Protein AF-A0A7X8QHM6-F1 (afdb_monomer)

Foldseek 3Di:
DCPPPPDPPVNVVVVLVVVLVVQLVVLLVVQLVVFADLDPSLCSLVVSLLSLLLVQFLVRNQVSLQVSLVSNAPVTANGNVVPHRDDNVVSVVSSVVSNVSSNVSSNVNPD

Solvent-accessible surface area (backbone atoms only — not comparable to full-atom values): 5694 Å² total; per-residue (Å²): 142,78,86,70,80,79,72,53,70,67,60,54,50,52,52,52,52,53,49,39,50,52,44,48,53,52,38,50,52,52,16,52,77,55,34,14,62,74,38,77,60,54,59,52,53,52,54,42,17,52,51,30,4,65,76,48,19,38,64,28,0,35,54,40,13,51,51,50,24,49,51,60,23,92,73,31,33,29,28,49,88,78,69,37,72,58,60,70,66,60,28,52,53,50,21,51,52,33,32,51,52,11,36,52,49,1,52,69,56,66,116

Secondary structure (DSSP, 8-state):
--------HHHHHHHHHHHHHHHHHHHHHHHHHTTGGGSGGGGGGHHHHHHHHHHHHHHHHHHHHHHHHHHTTTTS-SBTTTTBPPPHHHHHHHHHHHHHHHHHHHHHH--

pLDDT: mean 94.03, std 10.78, range [43.81, 98.75]

Nearest PDB structures (foldseek):
  8x61-assembly1_C  TM=4.314E-01  e=9.757E-01  Escherichia coli K-12

Structure (mmCIF, N/CA/C/O backbone):
data_AF-A0A7X8QHM6-F1
#
_entry.id   AF-A0A7X8QHM6-F1
#
loop_
_atom_site.group_PDB
_atom_site.id
_atom_site.type_symbol
_atom_site.label_atom_id
_atom_site.label_alt_id
_atom_site.label_comp_id
_atom_site.label_asym_id
_atom_site.label_entity_id
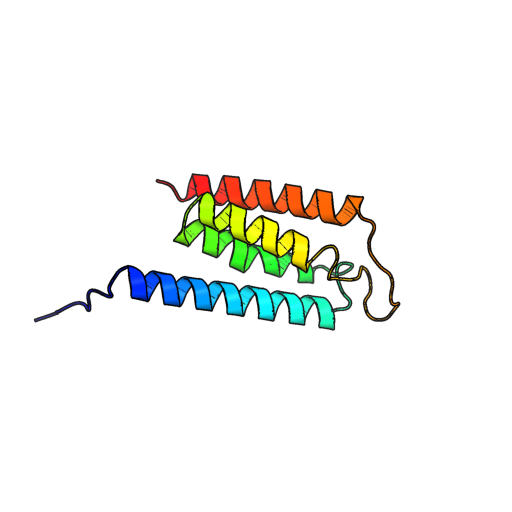_atom_site.label_seq_id
_atom_site.pdbx_PDB_ins_code
_atom_site.Cartn_x
_atom_site.Cartn_y
_atom_site.Cartn_z
_atom_site.occupancy
_atom_site.B_iso_or_equiv
_atom_site.auth_seq_id
_atom_site.auth_comp_id
_atom_site.auth_asym_id
_atom_site.auth_atom_id
_atom_site.pdbx_PDB_model_num
ATOM 1 N N . MET A 1 1 ? -34.473 -14.237 23.340 1.00 48.69 1 MET A N 1
ATOM 2 C CA . MET A 1 1 ? -33.622 -15.154 22.552 1.00 48.69 1 MET A CA 1
ATOM 3 C C . MET A 1 1 ? -33.075 -14.399 21.356 1.00 48.69 1 MET A C 1
ATOM 5 O O . MET A 1 1 ? -33.776 -14.240 20.371 1.00 48.69 1 MET A O 1
ATOM 9 N N . ASN A 1 2 ? -31.873 -13.854 21.500 1.00 43.81 2 ASN A N 1
ATOM 10 C CA . ASN A 1 2 ? -30.947 -13.574 20.406 1.00 43.81 2 ASN A CA 1
ATOM 11 C C . ASN A 1 2 ? -29.608 -13.298 21.084 1.00 43.81 2 ASN A C 1
ATOM 13 O O . ASN A 1 2 ? -29.232 -12.152 21.318 1.00 43.81 2 ASN A O 1
ATOM 17 N N . ASP A 1 3 ? -28.932 -14.382 21.466 1.00 50.94 3 ASP A N 1
ATOM 18 C CA . ASP A 1 3 ? -27.507 -14.356 21.771 1.00 50.94 3 ASP A CA 1
ATOM 19 C C . ASP A 1 3 ? -26.781 -14.038 20.465 1.00 50.94 3 ASP A C 1
ATOM 21 O O . ASP A 1 3 ? -26.353 -14.910 19.703 1.00 50.94 3 ASP A O 1
ATOM 25 N N . ILE A 1 4 ? -26.735 -12.743 20.156 1.00 57.78 4 ILE A N 1
ATOM 26 C CA . ILE A 1 4 ? -25.923 -12.187 19.087 1.00 57.78 4 ILE A CA 1
ATOM 27 C C . ILE A 1 4 ? -24.493 -12.540 19.468 1.00 57.78 4 ILE A C 1
ATOM 29 O O . ILE A 1 4 ? -23.955 -12.009 20.434 1.00 57.78 4 ILE A O 1
ATOM 33 N N . ARG A 1 5 ? -23.923 -13.500 18.737 1.00 61.31 5 ARG A N 1
ATOM 34 C CA . ARG A 1 5 ? -22.578 -14.049 18.927 1.00 61.31 5 ARG A CA 1
ATOM 35 C C . ARG A 1 5 ? -21.583 -12.918 19.188 1.00 61.31 5 ARG A C 1
ATOM 37 O O . ARG A 1 5 ? -21.137 -12.249 18.256 1.00 61.31 5 ARG A O 1
ATOM 44 N N . ILE A 1 6 ? -21.229 -12.718 20.455 1.00 69.75 6 ILE A N 1
ATOM 45 C CA . ILE A 1 6 ? -20.173 -11.796 20.863 1.00 69.75 6 ILE A CA 1
ATOM 46 C C . ILE A 1 6 ? -18.863 -12.465 20.453 1.00 69.75 6 ILE A C 1
ATOM 48 O O . ILE A 1 6 ? -18.292 -13.263 21.192 1.00 69.75 6 ILE A O 1
ATOM 52 N N . ILE A 1 7 ? -18.420 -12.212 19.220 1.00 73.81 7 ILE A N 1
ATOM 53 C CA . ILE A 1 7 ? -17.122 -12.695 18.755 1.00 73.81 7 ILE A CA 1
ATOM 54 C C . ILE A 1 7 ? -16.058 -12.015 19.629 1.00 73.81 7 ILE A C 1
ATOM 56 O O . ILE A 1 7 ? -16.029 -10.782 19.695 1.00 73.81 7 ILE A O 1
ATOM 60 N N . PRO A 1 8 ? -15.165 -12.777 20.283 1.00 76.94 8 PRO A N 1
ATOM 61 C CA . PRO A 1 8 ? -14.079 -12.204 21.060 1.00 76.94 8 PRO A CA 1
ATOM 62 C C . PRO A 1 8 ? -13.257 -11.256 20.186 1.00 76.94 8 PRO A C 1
ATOM 64 O O . PRO A 1 8 ? -12.918 -11.588 19.047 1.00 76.94 8 PRO A O 1
ATOM 67 N N . LYS A 1 9 ? -12.879 -10.095 20.731 1.00 80.06 9 LYS A N 1
ATOM 68 C CA . LYS A 1 9 ? -12.072 -9.076 20.035 1.00 80.06 9 LYS A CA 1
ATOM 69 C C . LYS A 1 9 ? -10.846 -9.673 19.325 1.00 80.06 9 LYS A C 1
ATOM 71 O O . LYS A 1 9 ? -10.530 -9.278 18.206 1.00 80.06 9 LYS A O 1
ATOM 76 N N . ASN A 1 10 ? -10.208 -10.673 19.935 1.00 83.06 10 ASN A N 1
ATOM 77 C CA . ASN A 1 10 ? -9.035 -11.355 19.386 1.00 83.06 10 ASN A CA 1
ATOM 78 C C . ASN A 1 10 ? -9.353 -12.155 18.112 1.00 83.06 10 ASN A C 1
ATOM 80 O O . ASN A 1 10 ? -8.574 -12.113 17.164 1.00 83.06 10 ASN A O 1
ATOM 84 N N . ILE A 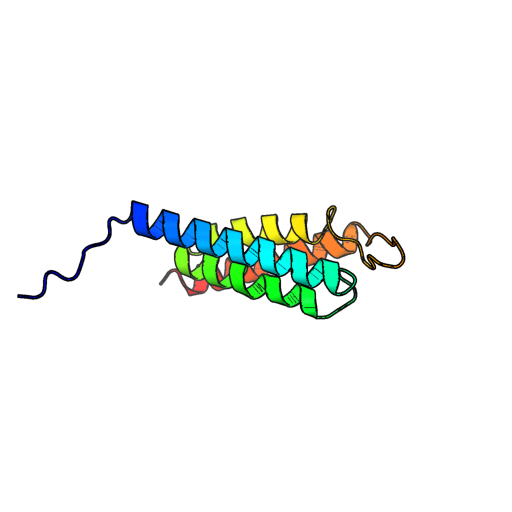1 11 ? -10.507 -12.829 18.054 1.00 87.12 11 ILE A N 1
ATOM 85 C CA . ILE A 1 11 ? -10.939 -13.591 16.871 1.00 87.12 11 ILE A CA 1
ATOM 86 C C . ILE A 1 11 ? -11.270 -12.635 15.720 1.00 87.12 11 ILE A C 1
ATOM 88 O O . ILE A 1 11 ? -10.864 -12.876 14.584 1.00 87.12 11 ILE A O 1
ATOM 92 N N . LYS A 1 12 ? -11.937 -11.510 16.012 1.00 88.25 12 LYS A N 1
ATOM 93 C CA . LYS A 1 12 ? -12.206 -10.465 15.011 1.00 88.25 12 LYS A CA 1
ATOM 94 C C . LYS A 1 12 ? -10.907 -9.879 14.446 1.00 88.25 12 LYS A C 1
ATOM 96 O O . LYS A 1 12 ? -10.776 -9.737 13.235 1.00 88.25 12 LYS A O 1
ATOM 101 N N . ASN A 1 13 ? -9.933 -9.582 15.308 1.00 92.38 13 ASN A N 1
ATOM 102 C CA . ASN A 1 13 ? -8.630 -9.079 14.873 1.00 92.38 13 ASN A CA 1
ATOM 103 C C . ASN A 1 13 ? -7.878 -10.096 14.012 1.00 92.38 13 ASN A C 1
ATOM 105 O O . ASN A 1 13 ? -7.327 -9.710 12.988 1.00 92.38 13 ASN A O 1
ATOM 109 N N . LEU A 1 14 ? -7.891 -11.379 14.385 1.00 94.38 14 LEU A N 1
ATOM 110 C CA . LEU A 1 14 ? -7.276 -12.434 13.580 1.00 94.38 14 LEU A CA 1
ATOM 111 C C . LEU A 1 14 ? -7.911 -12.513 12.187 1.00 94.38 14 LEU A C 1
ATOM 113 O O . LEU A 1 14 ? -7.194 -12.530 11.191 1.00 94.38 14 LEU A O 1
ATOM 117 N N . PHE A 1 15 ? -9.243 -12.503 12.112 1.00 96.44 15 PHE A N 1
ATOM 118 C CA . PHE A 1 15 ? -9.953 -12.502 10.834 1.00 96.44 15 PHE A CA 1
ATOM 119 C C . PHE A 1 15 ? -9.577 -11.288 9.975 1.00 96.44 15 PHE A C 1
ATOM 121 O O . PHE A 1 15 ? -9.248 -11.441 8.802 1.00 96.44 15 PHE A O 1
ATOM 128 N N . ASN A 1 16 ? -9.556 -10.092 10.567 1.00 97.00 16 ASN A N 1
ATOM 129 C CA . ASN A 1 16 ? -9.165 -8.871 9.869 1.00 97.00 16 ASN A CA 1
ATOM 130 C C . ASN A 1 16 ? -7.713 -8.936 9.365 1.00 97.00 16 ASN A C 1
ATOM 132 O O . ASN A 1 16 ? -7.443 -8.521 8.242 1.00 97.00 16 ASN A O 1
ATOM 136 N N . ILE A 1 17 ? -6.778 -9.469 10.162 1.00 97.62 17 ILE A N 1
ATOM 137 C CA . ILE A 1 17 ? -5.372 -9.642 9.757 1.00 97.62 17 ILE A CA 1
ATOM 138 C C . ILE A 1 17 ? -5.278 -10.595 8.565 1.00 97.62 17 ILE A C 1
ATOM 140 O O . ILE A 1 17 ? -4.622 -10.269 7.577 1.00 97.62 17 ILE A O 1
ATOM 144 N N . LEU A 1 18 ? -5.963 -11.741 8.630 1.00 98.00 18 LEU A N 1
ATOM 145 C CA . LEU A 1 18 ? -5.996 -12.710 7.533 1.00 98.00 18 LEU A CA 1
ATOM 146 C C . LEU A 1 18 ? -6.599 -12.100 6.265 1.00 98.00 18 LEU A C 1
ATOM 148 O O . LEU A 1 18 ? -6.053 -12.288 5.181 1.00 98.00 18 LEU A O 1
ATOM 152 N N . LEU A 1 19 ? -7.675 -11.322 6.396 1.00 98.31 19 LEU A N 1
ATOM 153 C CA . LEU A 1 19 ? -8.290 -10.620 5.273 1.00 98.31 19 LEU A CA 1
ATOM 154 C C . LEU A 1 19 ? -7.311 -9.640 4.614 1.00 98.31 19 LEU A C 1
ATOM 156 O O . LEU A 1 19 ? -7.138 -9.679 3.398 1.00 98.31 19 LEU A O 1
ATOM 160 N N . ILE A 1 20 ? -6.641 -8.790 5.399 1.00 98.62 20 ILE A N 1
ATOM 161 C CA . ILE A 1 20 ? -5.650 -7.843 4.867 1.00 98.62 20 ILE A CA 1
ATOM 162 C C . ILE A 1 20 ? -4.481 -8.575 4.210 1.00 98.62 20 ILE A C 1
ATOM 164 O O . ILE A 1 20 ? -4.046 -8.171 3.134 1.00 98.62 20 ILE A O 1
ATOM 168 N N . PHE A 1 21 ? -4.002 -9.664 4.812 1.00 98.50 21 PHE A N 1
ATOM 169 C CA . PHE A 1 21 ? -2.943 -10.483 4.231 1.00 98.50 21 PHE A CA 1
ATOM 170 C C . PHE A 1 21 ? -3.349 -11.035 2.859 1.00 98.50 21 PHE A C 1
ATOM 172 O O . PHE A 1 21 ? -2.637 -10.820 1.881 1.00 98.50 21 PHE A O 1
ATOM 179 N N . VAL A 1 22 ? -4.530 -11.656 2.759 1.00 98.62 22 VAL A N 1
ATOM 180 C CA . VAL A 1 22 ? -5.059 -12.188 1.492 1.00 98.62 22 VAL A CA 1
ATOM 181 C C . VAL A 1 22 ? -5.198 -11.086 0.443 1.00 98.62 22 VAL A C 1
ATOM 183 O O . VAL A 1 22 ? -4.798 -11.281 -0.703 1.00 98.62 22 VAL A O 1
ATOM 186 N N . LEU A 1 23 ? -5.715 -9.915 0.823 1.00 98.62 23 LEU A N 1
ATOM 187 C CA . LEU A 1 23 ? -5.866 -8.782 -0.091 1.00 98.62 23 LEU A CA 1
ATOM 188 C C . LEU A 1 23 ? -4.517 -8.247 -0.584 1.00 98.62 23 LEU A C 1
ATOM 190 O O . LEU A 1 23 ? -4.393 -7.945 -1.770 1.00 98.62 23 LEU A O 1
ATOM 194 N N . LEU A 1 24 ? -3.500 -8.154 0.278 1.00 98.62 24 LEU A N 1
ATOM 195 C CA . LEU A 1 24 ? -2.150 -7.748 -0.125 1.00 98.62 24 LEU A CA 1
ATOM 196 C C . LEU A 1 24 ? -1.520 -8.762 -1.083 1.00 98.62 24 LEU A C 1
ATOM 198 O O . LEU A 1 24 ? -0.987 -8.365 -2.118 1.00 98.62 24 LEU A O 1
ATOM 202 N N . THR A 1 25 ? -1.622 -10.058 -0.780 1.00 98.50 25 THR A N 1
ATOM 203 C CA . THR A 1 25 ? -1.110 -11.124 -1.652 1.00 98.50 25 THR A CA 1
ATOM 204 C C . THR A 1 25 ? -1.815 -11.117 -3.007 1.00 98.50 25 THR A C 1
ATOM 206 O O . THR A 1 25 ? -1.150 -11.142 -4.041 1.00 98.50 25 THR A O 1
ATOM 209 N N . ALA A 1 26 ? -3.146 -11.016 -3.024 1.00 98.50 26 ALA A N 1
ATOM 210 C CA . ALA A 1 26 ? -3.918 -10.936 -4.261 1.00 98.50 26 ALA A CA 1
ATOM 211 C C . ALA A 1 26 ? -3.547 -9.691 -5.081 1.00 98.50 26 ALA A C 1
ATOM 213 O O . ALA A 1 26 ? -3.307 -9.796 -6.281 1.00 98.50 26 ALA A O 1
ATOM 214 N N . SER A 1 27 ? -3.425 -8.531 -4.428 1.00 98.50 27 SER A N 1
ATOM 215 C CA . SER A 1 27 ? -3.009 -7.282 -5.081 1.00 98.50 27 SER A CA 1
ATOM 216 C C . SER A 1 27 ? -1.615 -7.413 -5.695 1.00 98.50 27 SER A C 1
ATOM 218 O O . SER A 1 27 ? -1.416 -7.026 -6.842 1.00 98.50 27 SER A O 1
ATOM 220 N N . PHE A 1 28 ? -0.659 -8.002 -4.969 1.00 98.44 28 PHE A N 1
ATOM 221 C CA . PHE A 1 28 ? 0.693 -8.241 -5.475 1.00 98.44 28 PHE A CA 1
ATOM 222 C C . PHE A 1 28 ? 0.683 -9.129 -6.724 1.00 98.44 28 PHE A C 1
ATOM 224 O O . PHE A 1 28 ? 1.296 -8.770 -7.726 1.00 98.44 28 PHE A O 1
ATOM 231 N N . ILE A 1 29 ? -0.048 -10.248 -6.686 1.00 98.31 29 ILE A N 1
ATOM 232 C CA . ILE A 1 29 ? -0.165 -11.174 -7.822 1.00 98.31 29 ILE A CA 1
ATOM 233 C C . ILE A 1 29 ? -0.779 -10.466 -9.032 1.00 98.31 29 ILE A C 1
ATOM 235 O O . ILE A 1 29 ? -0.238 -10.573 -10.129 1.00 98.31 29 ILE A O 1
ATOM 239 N N . ILE A 1 30 ? -1.868 -9.712 -8.846 1.00 98.38 30 ILE A N 1
ATOM 240 C CA . ILE A 1 30 ? -2.514 -8.975 -9.941 1.00 98.38 30 ILE A CA 1
ATOM 241 C C . ILE A 1 30 ? -1.529 -7.994 -10.578 1.00 98.38 30 ILE A C 1
ATOM 243 O O . ILE A 1 30 ? -1.391 -7.977 -11.798 1.00 98.38 30 ILE A O 1
ATOM 247 N N . VAL A 1 31 ? -0.815 -7.203 -9.775 1.00 98.25 31 VAL A N 1
ATOM 248 C CA . VAL A 1 31 ? 0.162 -6.231 -10.289 1.00 98.25 31 VAL A CA 1
ATOM 249 C C . VAL A 1 31 ? 1.301 -6.932 -11.024 1.00 98.25 31 VAL A C 1
ATOM 251 O O . VAL A 1 31 ? 1.666 -6.517 -12.117 1.00 98.25 31 VAL A O 1
ATOM 254 N N . TYR A 1 32 ? 1.819 -8.031 -10.479 1.00 98.06 32 TYR A N 1
ATOM 255 C CA . TYR A 1 32 ? 2.887 -8.794 -11.120 1.00 98.06 32 TYR A CA 1
ATOM 256 C C . TYR A 1 32 ? 2.452 -9.372 -12.476 1.00 98.06 32 TYR A C 1
ATOM 258 O O . TYR A 1 32 ? 3.153 -9.218 -13.473 1.00 98.06 32 TYR A O 1
ATOM 266 N N . LEU A 1 33 ? 1.264 -9.985 -12.535 1.00 98.00 33 LEU A N 1
ATOM 267 C CA . LEU A 1 33 ? 0.707 -10.553 -13.769 1.00 98.00 33 LEU A CA 1
ATOM 268 C C . LEU A 1 33 ? 0.325 -9.484 -14.801 1.00 98.00 33 LEU A C 1
ATOM 270 O O . LEU A 1 33 ? 0.252 -9.779 -15.991 1.00 98.00 33 LEU A O 1
ATOM 274 N N . THR A 1 34 ? 0.094 -8.248 -14.359 1.00 97.50 34 THR A N 1
ATOM 275 C CA . THR A 1 34 ? -0.236 -7.103 -15.219 1.00 97.50 34 THR A CA 1
ATOM 276 C C . THR A 1 34 ? 0.977 -6.223 -15.512 1.00 97.50 34 THR A C 1
ATOM 278 O O . THR A 1 34 ? 0.838 -5.025 -15.738 1.00 97.50 34 THR A O 1
ATOM 281 N N . ASP A 1 35 ? 2.163 -6.828 -15.562 1.00 96.75 35 ASP A N 1
ATOM 282 C CA . ASP A 1 35 ? 3.424 -6.198 -15.958 1.00 96.75 35 ASP A CA 1
ATOM 283 C C . ASP A 1 35 ? 3.981 -5.156 -14.971 1.00 96.75 35 ASP A C 1
ATOM 285 O O . ASP A 1 35 ? 4.689 -4.233 -15.354 1.00 96.75 35 ASP A O 1
ATOM 289 N N . GLY A 1 36 ? 3.707 -5.301 -13.676 1.00 96.31 36 GLY A N 1
ATOM 290 C CA . GLY A 1 36 ? 4.331 -4.481 -12.639 1.00 96.31 36 GLY A CA 1
ATOM 291 C C . GLY A 1 36 ? 3.716 -3.086 -12.500 1.00 96.31 36 GLY A C 1
ATOM 292 O O . GLY A 1 36 ? 2.511 -2.879 -12.654 1.00 96.31 36 GLY A O 1
ATOM 293 N N . THR A 1 37 ? 4.534 -2.102 -12.120 1.00 96.56 37 THR A N 1
ATOM 294 C CA . THR A 1 37 ? 4.037 -0.787 -11.668 1.00 96.56 37 THR A CA 1
ATOM 295 C C . THR A 1 37 ? 3.800 0.238 -12.778 1.00 96.56 37 THR A C 1
ATOM 297 O O . THR A 1 37 ? 3.410 1.373 -12.484 1.00 96.56 37 THR A O 1
ATOM 300 N N . ARG A 1 38 ? 4.016 -0.125 -14.047 1.00 94.31 38 ARG A N 1
ATOM 301 C CA . ARG A 1 38 ? 3.719 0.747 -15.194 1.00 94.31 38 ARG A CA 1
ATOM 302 C C . ARG A 1 38 ? 2.215 0.917 -15.435 1.00 94.31 38 ARG A C 1
ATOM 304 O O . ARG A 1 38 ? 1.800 1.946 -15.963 1.00 94.31 38 ARG A O 1
ATOM 311 N N . ASN A 1 39 ? 1.406 -0.062 -15.028 1.00 93.81 39 ASN A N 1
ATOM 312 C CA . ASN A 1 39 ? -0.040 -0.078 -15.250 1.00 93.81 39 ASN A CA 1
ATOM 313 C C . ASN A 1 39 ? -0.846 0.387 -14.025 1.00 93.81 39 ASN A C 1
ATOM 315 O O . ASN A 1 39 ? -0.376 0.383 -12.890 1.00 93.81 39 ASN A O 1
ATOM 319 N N . VAL A 1 40 ? -2.114 0.750 -14.248 1.00 95.81 40 VAL A N 1
ATOM 320 C CA . VAL A 1 40 ? -3.012 1.296 -13.208 1.00 95.81 40 VAL A CA 1
ATOM 321 C C . VAL A 1 40 ? -3.315 0.313 -12.065 1.00 95.81 40 VAL A C 1
ATOM 323 O O . VAL A 1 40 ? -3.678 0.736 -10.968 1.00 95.81 40 VAL A O 1
ATOM 326 N N . TYR A 1 41 ? -3.120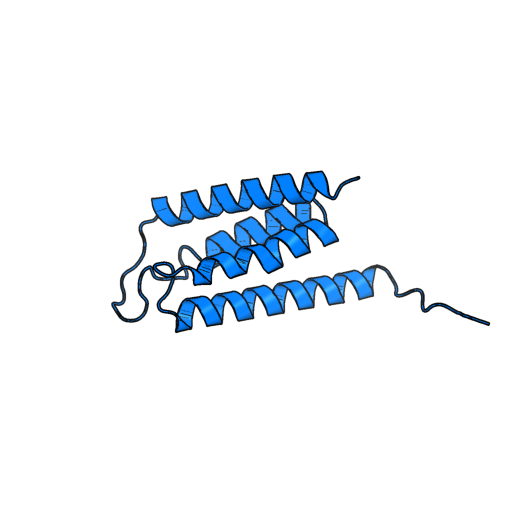 -0.993 -12.281 1.00 97.12 41 TYR A N 1
ATOM 327 C CA . TYR A 1 41 ? -3.486 -2.062 -11.343 1.00 97.12 41 TYR A CA 1
ATOM 328 C C . TYR A 1 41 ? -2.823 -1.948 -9.964 1.00 97.12 41 TYR A C 1
ATOM 330 O O . TYR A 1 41 ? -3.382 -2.421 -8.976 1.00 97.12 41 TYR A O 1
ATOM 338 N N . LEU A 1 42 ? -1.687 -1.250 -9.853 1.00 96.31 42 LEU A N 1
ATOM 339 C CA . LEU A 1 42 ? -1.038 -0.979 -8.564 1.00 96.31 42 LEU A CA 1
ATOM 340 C C . LEU A 1 42 ? -1.930 -0.210 -7.577 1.00 96.31 42 LEU A C 1
ATOM 342 O O . LEU A 1 42 ? -1.731 -0.313 -6.368 1.00 96.31 42 LEU A O 1
ATOM 346 N N . GLN A 1 43 ? -2.932 0.527 -8.069 1.00 97.44 43 GLN A N 1
ATOM 347 C CA . GLN A 1 43 ? -3.886 1.255 -7.229 1.00 97.44 43 GLN A CA 1
ATOM 348 C C . GLN A 1 43 ? -4.768 0.322 -6.384 1.00 97.44 43 GLN A C 1
ATOM 350 O O . GLN A 1 43 ? -5.315 0.760 -5.375 1.00 97.44 43 GLN A O 1
ATOM 355 N N . ILE A 1 44 ? -4.863 -0.970 -6.716 1.00 98.06 44 ILE A N 1
ATOM 356 C CA . ILE A 1 44 ? -5.624 -1.949 -5.922 1.00 98.06 44 ILE A CA 1
ATOM 357 C C . ILE A 1 44 ? -5.091 -2.039 -4.482 1.00 98.06 44 ILE A C 1
ATOM 359 O O . ILE A 1 44 ? -5.874 -2.280 -3.566 1.00 98.06 44 ILE A O 1
ATOM 363 N N . PHE A 1 45 ? -3.810 -1.729 -4.240 1.00 98.44 45 PHE A N 1
ATOM 364 C CA . PHE A 1 45 ? -3.233 -1.663 -2.890 1.00 98.44 45 PHE A CA 1
ATOM 365 C C . PHE A 1 45 ? -3.893 -0.618 -1.973 1.00 98.44 45 PHE A C 1
ATOM 367 O O . PHE A 1 45 ? -3.796 -0.740 -0.750 1.00 98.44 45 PHE A O 1
ATOM 374 N N . TYR A 1 46 ? -4.627 0.363 -2.514 1.00 98.31 46 TYR A N 1
ATOM 375 C CA . TYR A 1 46 ? -5.435 1.260 -1.686 1.00 98.31 46 TYR A CA 1
ATOM 376 C C . TYR A 1 46 ? -6.573 0.529 -0.960 1.00 98.31 46 TYR A C 1
ATOM 378 O O . TYR A 1 46 ? -6.959 0.961 0.122 1.00 98.31 46 TYR A O 1
ATOM 386 N N . ILE A 1 47 ? -7.079 -0.590 -1.490 1.00 98.44 47 ILE A N 1
ATOM 387 C CA . ILE A 1 47 ? -8.149 -1.370 -0.850 1.00 98.44 47 ILE A CA 1
ATOM 388 C C . ILE A 1 47 ? -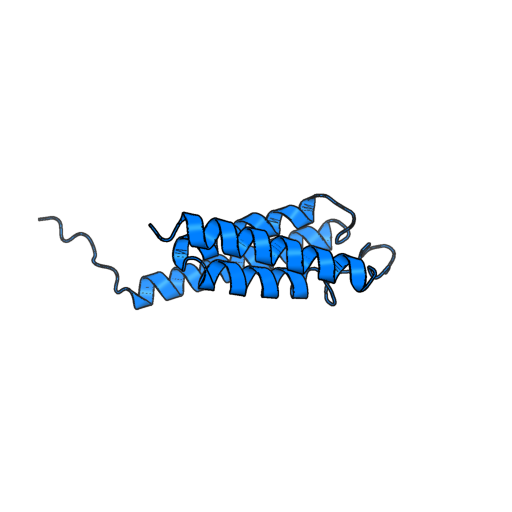7.690 -1.942 0.503 1.00 98.44 47 ILE A C 1
ATOM 390 O O . ILE A 1 47 ? -8.294 -1.579 1.516 1.00 98.44 47 ILE A O 1
ATOM 394 N N . PRO A 1 48 ? -6.634 -2.784 0.590 1.00 98.38 48 PRO A N 1
ATOM 395 C CA . PRO A 1 48 ? -6.157 -3.274 1.882 1.00 98.38 48 PRO A CA 1
ATOM 396 C C . PRO A 1 48 ? -5.663 -2.144 2.795 1.00 98.38 48 PRO A C 1
ATOM 398 O O . PRO A 1 48 ? -5.830 -2.245 4.006 1.00 98.38 48 PRO A O 1
ATOM 401 N N . LEU A 1 49 ? -5.109 -1.060 2.242 1.00 98.62 49 LEU A N 1
ATOM 402 C CA . LEU A 1 49 ? -4.641 0.095 3.015 1.00 98.62 49 LEU A CA 1
ATOM 403 C C . LEU A 1 49 ? -5.785 0.849 3.706 1.00 98.62 49 LEU A C 1
ATOM 405 O O . LEU A 1 49 ? -5.720 1.112 4.905 1.00 98.62 49 LEU A O 1
ATOM 409 N N . ILE A 1 50 ? -6.843 1.202 2.975 1.00 98.56 50 ILE A N 1
ATOM 410 C CA . ILE A 1 50 ? -7.990 1.919 3.549 1.00 98.56 50 ILE A CA 1
ATOM 411 C C . ILE A 1 50 ? -8.747 0.997 4.509 1.00 98.56 50 ILE A C 1
ATOM 413 O O . ILE A 1 50 ? -9.201 1.433 5.565 1.00 98.56 50 ILE A O 1
ATOM 417 N N . LEU A 1 51 ? -8.855 -0.293 4.181 1.00 98.31 51 LEU A N 1
ATOM 418 C CA . LEU A 1 51 ? -9.543 -1.255 5.032 1.00 98.31 51 LEU A CA 1
ATOM 419 C C . LEU A 1 51 ? -8.786 -1.514 6.346 1.00 98.31 51 LEU A C 1
ATOM 421 O O . LEU A 1 51 ? -9.410 -1.608 7.404 1.00 98.31 51 LEU A O 1
ATOM 425 N N . SER A 1 52 ? -7.451 -1.564 6.325 1.00 98.50 52 SER A N 1
ATOM 426 C CA . SER A 1 52 ? -6.667 -1.656 7.561 1.00 98.50 52 SER A CA 1
ATOM 427 C C . SER A 1 52 ? -6.779 -0.386 8.401 1.00 98.50 52 SER A C 1
ATOM 429 O O . SER A 1 52 ? -6.863 -0.475 9.628 1.00 98.50 52 SER A O 1
ATOM 431 N N . ALA A 1 53 ? -6.839 0.781 7.755 1.00 98.31 53 ALA A N 1
ATOM 432 C CA . ALA A 1 53 ? -7.107 2.046 8.419 1.00 98.31 53 ALA A CA 1
ATOM 433 C C . ALA A 1 53 ? -8.499 2.061 9.071 1.00 98.31 53 ALA A C 1
ATOM 435 O O . ALA A 1 53 ? -8.663 2.577 10.170 1.00 98.31 53 ALA A O 1
ATOM 436 N N . TYR A 1 54 ? -9.500 1.448 8.443 1.00 98.06 54 TYR A N 1
ATOM 437 C CA . TYR A 1 54 ? -10.829 1.293 9.034 1.00 98.06 54 TYR A CA 1
ATOM 438 C C . TYR A 1 54 ? -10.823 0.361 10.260 1.00 98.06 54 TYR A C 1
ATOM 440 O O . TYR A 1 54 ? -11.513 0.623 11.242 1.00 98.06 54 TYR A O 1
ATOM 448 N N . PHE A 1 55 ? -10.030 -0.715 10.241 1.00 96.75 55 PHE A N 1
ATOM 449 C CA . PHE A 1 55 ? -9.983 -1.681 11.345 1.00 96.75 55 PHE A CA 1
ATOM 450 C C . PHE A 1 55 ? -9.143 -1.239 12.546 1.00 96.75 55 PHE A C 1
ATOM 452 O O . PHE A 1 55 ? -9.501 -1.561 13.682 1.00 96.75 55 PHE A O 1
ATOM 459 N N . TRP A 1 56 ? -8.023 -0.552 12.309 1.00 97.31 56 TRP A N 1
ATOM 460 C CA . TRP A 1 56 ? -7.051 -0.193 13.352 1.00 97.31 56 TRP A CA 1
ATOM 461 C C . TRP A 1 56 ? -6.593 1.267 13.280 1.00 97.31 56 TRP A C 1
ATOM 463 O O . TRP A 1 56 ? -5.515 1.605 13.781 1.00 97.31 56 TRP A O 1
ATOM 473 N N . TYR A 1 57 ? -7.406 2.131 12.673 1.00 97.81 57 TYR A N 1
ATOM 474 C CA . TYR A 1 57 ? -7.181 3.572 12.594 1.00 97.81 57 TYR A CA 1
ATOM 475 C C . TYR A 1 57 ? -5.813 3.907 11.982 1.00 97.81 57 TYR A C 1
ATOM 477 O O . TYR A 1 57 ? -5.344 3.251 11.049 1.00 97.81 57 TYR A O 1
ATOM 485 N N . VAL A 1 58 ? -5.147 4.936 12.510 1.00 97.88 58 VAL A N 1
ATOM 486 C CA . VAL A 1 58 ? -3.840 5.404 12.034 1.00 97.88 58 VAL A CA 1
ATOM 487 C C . VAL A 1 58 ? -2.801 4.279 12.024 1.00 97.88 58 VAL A C 1
ATOM 489 O O . VAL A 1 58 ? -2.095 4.119 11.033 1.00 97.88 58 VAL A O 1
ATOM 492 N N . TYR A 1 59 ? -2.728 3.455 13.074 1.00 97.31 59 TYR A N 1
ATOM 493 C CA . TYR A 1 59 ? -1.727 2.385 13.153 1.00 97.31 59 TYR A CA 1
ATOM 494 C C . TYR A 1 59 ? -1.903 1.347 12.039 1.00 97.31 59 TYR A C 1
ATOM 496 O O . TYR A 1 59 ? -0.931 0.990 11.374 1.00 97.31 59 TYR A O 1
ATOM 504 N N . GLY A 1 60 ? -3.140 0.912 11.778 1.00 97.81 60 GLY A N 1
ATOM 505 C CA . GLY A 1 60 ? -3.432 -0.026 10.691 1.00 97.81 60 GLY A CA 1
ATOM 506 C C . GLY A 1 60 ? -3.106 0.536 9.312 1.00 97.81 60 GLY A C 1
ATOM 507 O O . GLY A 1 60 ? -2.500 -0.159 8.490 1.00 97.81 60 GLY A O 1
ATOM 508 N N . GLY A 1 61 ? -3.481 1.795 9.070 1.00 98.38 61 GLY A N 1
ATOM 509 C CA . GLY A 1 61 ? -3.210 2.484 7.809 1.00 98.38 61 GLY A CA 1
ATOM 510 C C . GLY A 1 61 ? -1.712 2.648 7.548 1.00 98.38 61 GLY A C 1
ATOM 511 O O . GLY A 1 61 ? -1.238 2.312 6.464 1.00 98.38 61 GLY A O 1
ATOM 512 N N . LEU A 1 62 ? -0.946 3.090 8.552 1.00 98.62 62 LEU A N 1
ATOM 513 C CA . LEU A 1 62 ? 0.505 3.275 8.440 1.00 98.62 62 LEU A CA 1
ATOM 514 C C . LEU A 1 62 ? 1.250 1.954 8.217 1.00 98.62 62 LEU A C 1
ATOM 516 O O . LEU A 1 62 ? 2.103 1.877 7.331 1.00 98.62 62 LEU A O 1
ATOM 520 N N . CYS A 1 63 ? 0.921 0.904 8.977 1.00 98.50 63 CYS A N 1
ATOM 521 C CA . CYS A 1 63 ? 1.566 -0.400 8.821 1.00 98.50 63 CYS A CA 1
ATOM 522 C C . CYS A 1 63 ? 1.374 -0.953 7.405 1.00 98.50 63 CYS A C 1
ATOM 524 O O . CYS A 1 63 ? 2.343 -1.349 6.754 1.00 98.50 63 CYS A O 1
ATOM 526 N N . VAL A 1 64 ? 0.138 -0.943 6.899 1.00 98.62 64 VAL A N 1
ATOM 527 C CA . VAL A 1 64 ? -0.151 -1.469 5.559 1.00 98.62 64 VAL A CA 1
ATOM 528 C C . VAL A 1 64 ? 0.393 -0.560 4.462 1.00 98.62 64 VAL A C 1
ATOM 530 O O . VAL A 1 64 ? 0.847 -1.077 3.445 1.00 98.62 64 VAL A O 1
ATOM 533 N N . ALA A 1 65 ? 0.443 0.759 4.658 1.00 98.62 65 ALA A N 1
ATOM 534 C CA . ALA A 1 65 ? 1.089 1.677 3.722 1.00 98.62 65 ALA A CA 1
ATOM 535 C C . ALA A 1 65 ? 2.579 1.360 3.513 1.00 98.62 65 ALA A C 1
ATOM 537 O O . ALA A 1 65 ? 3.036 1.275 2.370 1.00 98.62 65 ALA A O 1
ATOM 538 N N . ILE A 1 66 ? 3.322 1.132 4.601 1.00 98.69 66 ILE A N 1
ATOM 539 C CA . ILE A 1 66 ? 4.749 0.783 4.539 1.00 98.69 66 ILE A CA 1
ATOM 540 C C . ILE A 1 66 ? 4.934 -0.576 3.857 1.00 98.69 66 ILE A C 1
ATOM 542 O O . ILE A 1 66 ? 5.724 -0.687 2.920 1.00 98.69 66 ILE A O 1
ATOM 546 N N . ILE A 1 67 ? 4.164 -1.591 4.268 1.00 98.62 67 ILE A N 1
ATOM 547 C CA . ILE A 1 67 ? 4.206 -2.928 3.654 1.00 98.62 67 ILE A CA 1
ATOM 548 C C . ILE A 1 67 ? 3.908 -2.839 2.153 1.00 98.62 67 ILE A C 1
ATOM 550 O O . ILE A 1 67 ? 4.650 -3.393 1.346 1.00 98.62 67 ILE A O 1
ATOM 554 N N . SER A 1 68 ? 2.873 -2.092 1.766 1.00 98.44 68 SER A N 1
ATOM 555 C CA . SER A 1 68 ? 2.489 -1.892 0.364 1.00 98.44 68 SER A CA 1
ATOM 556 C C . SER A 1 68 ? 3.595 -1.209 -0.434 1.00 98.44 68 SER A C 1
ATOM 558 O O . SER A 1 68 ? 3.887 -1.625 -1.550 1.00 98.44 68 SER A O 1
ATOM 560 N N . GLY A 1 69 ? 4.247 -0.192 0.137 1.00 97.88 69 GLY A N 1
ATOM 561 C CA . GLY A 1 69 ? 5.374 0.487 -0.501 1.00 97.88 69 GLY A CA 1
ATOM 562 C C . GLY A 1 69 ? 6.593 -0.417 -0.695 1.00 97.88 69 GLY A C 1
ATOM 563 O O . GLY A 1 69 ? 7.260 -0.315 -1.718 1.00 97.88 69 GLY A O 1
ATOM 564 N N . ILE A 1 70 ? 6.869 -1.321 0.251 1.00 98.25 70 ILE A N 1
ATOM 565 C CA . ILE A 1 70 ? 7.963 -2.297 0.142 1.00 98.25 70 ILE A CA 1
ATOM 566 C C . ILE A 1 70 ? 7.621 -3.358 -0.913 1.00 98.25 70 ILE A C 1
ATOM 568 O O . ILE A 1 70 ? 8.432 -3.647 -1.791 1.00 98.25 70 ILE A O 1
ATOM 572 N N . LEU A 1 71 ? 6.404 -3.905 -0.871 1.00 98.19 71 LEU A N 1
ATOM 573 C CA . LEU A 1 71 ? 5.926 -4.884 -1.849 1.00 98.19 71 LEU A CA 1
ATOM 574 C C . LEU A 1 71 ? 5.945 -4.319 -3.274 1.00 98.19 71 LEU A C 1
ATOM 576 O O . LEU A 1 71 ? 6.433 -4.973 -4.187 1.00 98.19 71 LEU A O 1
ATOM 580 N N . LEU A 1 72 ? 5.469 -3.086 -3.458 1.00 97.31 72 LEU A N 1
ATOM 581 C CA . LEU A 1 72 ? 5.456 -2.392 -4.746 1.00 97.31 72 LEU A CA 1
ATOM 582 C C . LEU A 1 72 ? 6.743 -1.621 -5.050 1.00 97.31 72 LEU A C 1
ATOM 584 O O . LEU A 1 72 ? 6.736 -0.831 -5.990 1.00 9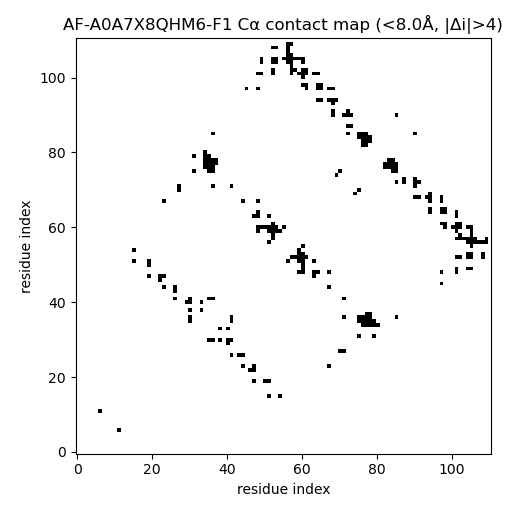7.31 72 LEU A O 1
ATOM 588 N N . GLY A 1 73 ? 7.804 -1.779 -4.260 1.00 94.56 73 GLY A N 1
ATOM 589 C CA . GLY A 1 73 ? 9.063 -1.056 -4.419 1.00 94.56 73 GLY A CA 1
ATOM 590 C C . GLY A 1 73 ? 10.193 -1.989 -4.834 1.00 94.56 73 GLY A C 1
ATOM 591 O O . GLY A 1 73 ? 10.248 -2.366 -6.004 1.00 94.56 73 GLY A O 1
ATOM 592 N N . PRO A 1 74 ? 11.083 -2.391 -3.909 1.00 95.06 74 PRO A N 1
ATOM 593 C CA . PRO A 1 74 ? 12.185 -3.308 -4.205 1.00 95.06 74 PRO A CA 1
ATOM 594 C C . PRO A 1 74 ? 11.739 -4.661 -4.779 1.00 95.06 74 PRO A C 1
ATOM 596 O O . PRO A 1 74 ? 12.499 -5.274 -5.521 1.00 95.06 74 PRO A O 1
ATOM 599 N N . PHE A 1 75 ? 10.527 -5.125 -4.455 1.00 96.06 75 PHE A N 1
ATOM 600 C CA . PHE A 1 75 ? 10.033 -6.442 -4.872 1.00 96.06 75 PHE A CA 1
ATOM 601 C C . PHE A 1 75 ? 9.178 -6.432 -6.145 1.00 96.06 75 PHE A C 1
ATOM 603 O O . PHE A 1 75 ? 8.816 -7.503 -6.627 1.00 96.06 75 PHE A O 1
ATOM 610 N N . MET A 1 76 ? 8.866 -5.257 -6.703 1.00 97.38 76 MET A N 1
ATOM 611 C CA . MET A 1 76 ? 8.057 -5.142 -7.917 1.00 97.38 76 MET A CA 1
ATOM 612 C C . MET A 1 76 ? 8.818 -4.377 -9.007 1.00 97.38 76 MET A C 1
ATOM 614 O O . MET A 1 76 ? 9.160 -3.208 -8.804 1.00 97.38 76 MET A O 1
ATOM 618 N N . PRO A 1 77 ? 9.0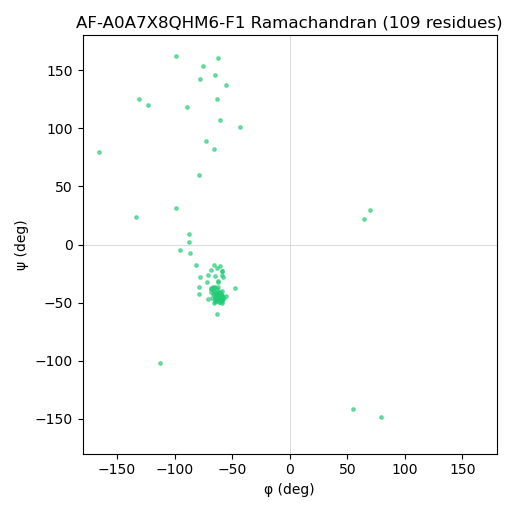69 -4.992 -10.173 1.00 97.25 77 PRO A N 1
ATOM 619 C CA . PRO A 1 77 ? 9.604 -4.294 -11.335 1.00 97.25 77 PRO A CA 1
ATOM 620 C C . PRO A 1 77 ? 8.666 -3.194 -11.852 1.00 97.25 77 PRO A C 1
ATOM 622 O O . PRO A 1 77 ? 7.458 -3.193 -11.598 1.00 97.25 77 PRO A O 1
ATOM 625 N N . LEU A 1 78 ? 9.228 -2.259 -12.619 1.00 97.69 78 LEU A N 1
ATOM 626 C CA . LEU A 1 78 ? 8.441 -1.311 -13.407 1.00 97.69 78 LEU A CA 1
ATOM 627 C C . LEU A 1 78 ? 7.703 -2.044 -14.529 1.00 97.69 78 LEU A C 1
ATOM 629 O O . LEU A 1 78 ? 6.515 -1.801 -14.720 1.00 97.69 78 LEU A O 1
ATOM 633 N N . SER A 1 79 ? 8.427 -2.925 -15.224 1.00 97.75 79 SER A N 1
ATOM 634 C CA . SER A 1 79 ? 7.910 -3.888 -16.195 1.00 97.75 79 SER A CA 1
ATOM 635 C C . SER A 1 79 ? 8.491 -5.261 -15.880 1.00 97.75 79 SER A C 1
ATOM 637 O O . SER A 1 79 ? 9.710 -5.417 -15.765 1.00 97.75 79 SER A O 1
ATOM 639 N N . VAL A 1 80 ? 7.617 -6.247 -15.696 1.00 97.19 80 VAL A N 1
ATOM 640 C CA . VAL A 1 80 ? 8.011 -7.624 -15.365 1.00 97.19 80 VAL A CA 1
ATOM 641 C C . VAL A 1 80 ? 8.487 -8.346 -16.623 1.00 97.19 80 VAL A C 1
ATOM 643 O O . VAL A 1 80 ? 9.511 -9.025 -16.585 1.00 97.19 80 VAL A O 1
ATOM 646 N N . SER A 1 81 ? 7.781 -8.162 -17.737 1.00 97.06 81 SER A N 1
ATOM 647 C CA . SER A 1 81 ? 8.094 -8.765 -19.035 1.00 97.06 81 SER A CA 1
ATOM 648 C C . SER A 1 81 ? 9.416 -8.263 -19.617 1.00 97.06 81 SER A C 1
ATOM 650 O O . SER A 1 81 ? 10.173 -9.055 -20.175 1.00 97.06 81 SER A O 1
ATOM 652 N N . GLU A 1 82 ? 9.731 -6.978 -19.437 1.00 97.06 82 GLU A N 1
ATOM 653 C CA . GLU A 1 82 ? 10.994 -6.382 -19.889 1.00 97.06 82 GLU A CA 1
ATOM 654 C C . GLU A 1 82 ? 12.129 -6.544 -18.854 1.00 97.06 82 GLU A C 1
ATOM 656 O O . GLU A 1 82 ? 13.279 -6.208 -19.135 1.00 97.06 82 GLU A O 1
ATOM 661 N N . GLY A 1 83 ? 11.833 -7.037 -17.644 1.00 95.69 83 GLY A N 1
ATOM 662 C CA . GLY A 1 83 ? 12.815 -7.158 -16.559 1.00 95.69 83 GLY A CA 1
ATOM 663 C C . GLY A 1 83 ? 13.348 -5.810 -16.055 1.00 95.69 83 GLY A C 1
ATOM 664 O O . GLY A 1 83 ? 14.437 -5.744 -15.482 1.00 95.69 83 GLY A O 1
ATOM 665 N N . ILE A 1 84 ? 12.603 -4.721 -16.272 1.00 97.56 84 ILE A N 1
ATOM 666 C CA . ILE A 1 84 ? 13.034 -3.361 -15.938 1.00 97.56 84 ILE A CA 1
ATOM 667 C C . ILE A 1 84 ? 12.624 -3.028 -14.511 1.00 97.56 84 ILE A C 1
ATOM 669 O O . ILE A 1 84 ? 11.440 -2.930 -14.183 1.00 97.56 84 ILE A O 1
ATOM 673 N N . MET A 1 85 ? 13.618 -2.767 -13.666 1.00 96.81 85 MET A N 1
ATOM 674 C CA . MET A 1 85 ? 13.391 -2.262 -12.316 1.00 96.81 85 MET A CA 1
ATOM 675 C C . MET A 1 85 ? 13.066 -0.767 -12.325 1.00 96.81 85 MET A C 1
ATOM 677 O O . MET A 1 85 ? 13.617 0.026 -13.086 1.00 96.81 85 MET A O 1
ATOM 681 N N . GLN A 1 86 ? 12.158 -0.374 -11.439 1.00 96.44 86 GLN A N 1
ATOM 682 C CA . GLN A 1 86 ? 11.808 1.026 -11.200 1.00 96.44 86 GLN A CA 1
ATOM 683 C C . GLN A 1 86 ? 12.899 1.739 -10.392 1.00 96.44 86 GLN A C 1
ATOM 685 O O . GLN A 1 86 ? 13.611 1.126 -9.597 1.00 96.44 86 GLN A O 1
ATOM 690 N N . SER A 1 87 ? 12.998 3.061 -10.562 1.00 96.62 87 SER A N 1
ATOM 691 C CA . SER A 1 87 ? 13.942 3.877 -9.796 1.00 96.62 87 SER A CA 1
ATOM 692 C C . SER A 1 87 ? 13.597 3.887 -8.304 1.00 96.62 87 SER A C 1
ATOM 694 O O . SER A 1 87 ? 12.422 3.898 -7.917 1.00 96.62 87 SER A O 1
ATOM 696 N N . THR A 1 88 ? 14.626 3.949 -7.456 1.00 95.06 88 THR A N 1
ATOM 697 C CA . THR A 1 88 ? 14.450 3.982 -5.998 1.00 95.06 88 THR A CA 1
ATOM 698 C C . THR A 1 88 ? 13.606 5.170 -5.543 1.00 95.06 88 THR A C 1
ATOM 700 O O . THR A 1 88 ? 12.724 5.029 -4.700 1.00 95.06 88 THR A O 1
ATOM 703 N N . GLY A 1 89 ? 13.816 6.335 -6.162 1.00 97.50 89 GLY A N 1
ATOM 704 C CA . GLY A 1 89 ? 13.037 7.538 -5.872 1.00 97.50 89 GLY A CA 1
ATOM 705 C C . GLY A 1 89 ? 11.542 7.366 -6.154 1.00 97.50 89 GLY A C 1
ATOM 706 O O . GLY A 1 89 ? 10.721 7.777 -5.337 1.00 97.50 89 GLY A O 1
ATOM 707 N N . ASN A 1 90 ? 11.174 6.700 -7.255 1.00 96.00 90 ASN A N 1
ATOM 708 C CA . ASN A 1 90 ? 9.768 6.549 -7.640 1.00 96.00 90 ASN A CA 1
ATOM 709 C C . ASN A 1 90 ? 8.976 5.735 -6.615 1.00 96.00 90 ASN A C 1
ATOM 711 O O . ASN A 1 90 ? 7.874 6.132 -6.230 1.00 96.00 90 ASN A O 1
ATOM 715 N N . TRP A 1 91 ? 9.517 4.606 -6.150 1.00 96.38 91 TRP A N 1
ATOM 716 C CA . TRP A 1 91 ? 8.790 3.786 -5.183 1.00 96.38 91 TRP A CA 1
ATOM 717 C C . TRP A 1 91 ? 8.857 4.343 -3.756 1.00 96.38 91 TRP A C 1
ATOM 719 O O . TRP A 1 91 ? 7.889 4.173 -3.015 1.00 96.38 91 TRP A O 1
ATOM 729 N N . ILE A 1 92 ? 9.911 5.084 -3.384 1.00 98.19 92 ILE A N 1
ATOM 730 C CA . ILE A 1 92 ? 9.945 5.829 -2.112 1.00 98.19 92 ILE A CA 1
ATOM 731 C C . ILE A 1 92 ? 8.848 6.899 -2.089 1.00 98.19 92 ILE A C 1
ATOM 733 O O . ILE A 1 92 ? 8.084 6.967 -1.127 1.00 98.19 92 ILE A O 1
ATOM 737 N N . ILE A 1 93 ? 8.710 7.698 -3.153 1.00 98.19 93 ILE A N 1
ATOM 738 C CA . ILE A 1 93 ? 7.638 8.703 -3.247 1.00 98.19 93 ILE A CA 1
ATOM 739 C C . ILE A 1 93 ? 6.266 8.026 -3.169 1.00 98.19 93 ILE A C 1
ATOM 741 O O . ILE A 1 93 ? 5.392 8.486 -2.435 1.00 98.19 93 ILE A O 1
ATOM 745 N N . ARG A 1 94 ? 6.084 6.890 -3.855 1.00 97.38 94 ARG A N 1
ATOM 746 C CA . ARG A 1 94 ? 4.848 6.095 -3.778 1.00 97.38 94 ARG A CA 1
ATOM 747 C C . ARG A 1 94 ? 4.545 5.641 -2.347 1.00 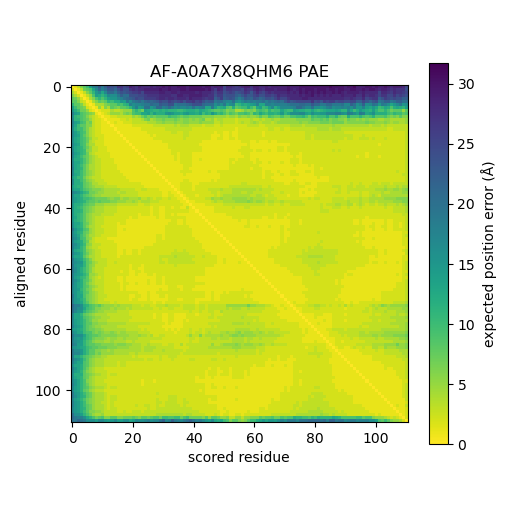97.38 94 ARG A C 1
ATOM 749 O O . ARG A 1 94 ? 3.407 5.760 -1.902 1.00 97.38 94 ARG A O 1
ATOM 756 N N . MET A 1 95 ? 5.552 5.165 -1.614 1.00 98.44 95 MET A N 1
ATOM 757 C CA . MET A 1 95 ? 5.408 4.779 -0.210 1.00 98.44 95 MET A CA 1
ATOM 758 C C . MET A 1 95 ? 5.019 5.971 0.669 1.00 98.44 95 MET A C 1
ATOM 760 O O . MET A 1 95 ? 4.123 5.836 1.497 1.00 98.44 95 MET A O 1
ATOM 764 N N . ILE A 1 96 ? 5.629 7.142 0.467 1.00 98.62 96 ILE A N 1
ATOM 765 C CA . ILE A 1 96 ? 5.264 8.369 1.192 1.00 98.62 96 ILE A CA 1
ATOM 766 C C . ILE A 1 96 ? 3.800 8.737 0.916 1.00 98.62 96 ILE A C 1
ATOM 768 O O . ILE A 1 96 ? 3.057 9.026 1.852 1.00 98.62 96 ILE A O 1
ATOM 772 N N . ILE A 1 97 ? 3.351 8.659 -0.341 1.00 98.56 97 ILE A N 1
ATOM 773 C CA . ILE A 1 97 ? 1.944 8.892 -0.702 1.00 98.56 97 ILE A CA 1
ATOM 774 C C . ILE A 1 97 ? 1.028 7.893 0.016 1.00 98.56 97 ILE A C 1
ATOM 776 O O . ILE A 1 97 ? 0.022 8.300 0.593 1.00 98.56 97 ILE A O 1
ATOM 780 N N . PHE A 1 98 ? 1.370 6.602 0.037 1.00 98.50 98 PHE A N 1
ATOM 781 C CA . PHE A 1 98 ? 0.602 5.611 0.794 1.00 98.50 98 PHE A CA 1
ATOM 782 C C . PHE A 1 98 ? 0.572 5.919 2.291 1.00 98.50 98 PHE A C 1
ATOM 784 O O . PHE A 1 98 ? -0.489 5.806 2.898 1.00 98.50 98 PHE A O 1
ATOM 791 N N . ILE A 1 99 ? 1.690 6.340 2.885 1.00 98.75 99 ILE A N 1
ATOM 792 C CA . ILE A 1 99 ? 1.764 6.717 4.304 1.00 98.75 99 ILE A CA 1
ATOM 793 C C . ILE A 1 99 ? 0.830 7.894 4.593 1.00 98.75 99 ILE A C 1
ATOM 795 O O . ILE A 1 99 ? 0.078 7.844 5.565 1.00 98.75 99 ILE A O 1
ATOM 799 N N . LEU A 1 100 ? 0.821 8.917 3.732 1.00 98.62 100 LEU A N 1
ATOM 800 C CA . LEU A 1 100 ? -0.091 10.055 3.858 1.00 98.62 100 LEU A CA 1
ATOM 801 C C . LEU A 1 100 ? -1.551 9.605 3.756 1.00 98.62 100 LEU A C 1
ATOM 803 O O . LEU A 1 100 ? -2.351 9.930 4.629 1.00 98.62 100 LEU A O 1
ATOM 807 N N . VAL A 1 101 ? -1.899 8.807 2.743 1.00 98.56 101 VAL A N 1
ATOM 808 C CA . VAL A 1 101 ? -3.273 8.309 2.568 1.00 98.56 101 VAL A CA 1
ATOM 809 C C . VAL A 1 101 ? -3.697 7.430 3.749 1.00 98.56 101 VAL A C 1
ATOM 811 O O . VAL A 1 101 ? -4.791 7.609 4.282 1.00 98.56 101 VAL A O 1
ATOM 814 N N . GLY A 1 102 ? -2.836 6.521 4.206 1.00 98.31 102 GLY A N 1
ATOM 815 C CA . GLY A 1 102 ? -3.095 5.635 5.344 1.00 98.31 102 GLY A CA 1
ATOM 816 C C . GLY A 1 102 ? -3.246 6.399 6.656 1.00 98.31 102 GLY A C 1
ATOM 817 O O . GLY A 1 102 ? -4.160 6.121 7.429 1.00 98.31 102 GLY A O 1
ATOM 818 N N . GLY A 1 103 ? -2.406 7.410 6.881 1.00 98.25 103 GLY A N 1
ATOM 819 C CA . GLY A 1 103 ? -2.499 8.294 8.040 1.00 98.25 103 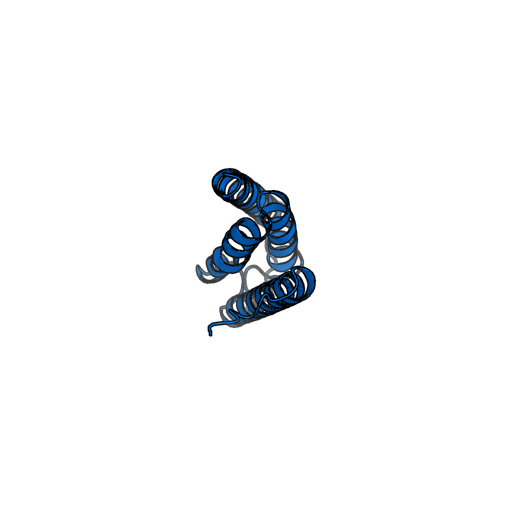GLY A CA 1
ATOM 820 C C . GLY A 1 103 ? -3.782 9.128 8.036 1.00 98.25 103 GLY A C 1
ATOM 821 O O . GLY A 1 103 ? -4.496 9.144 9.036 1.00 98.25 103 GLY A O 1
ATOM 822 N N . ILE A 1 104 ? -4.117 9.768 6.909 1.00 98.56 104 ILE A N 1
ATOM 823 C CA . ILE A 1 104 ? -5.319 10.611 6.777 1.00 98.56 104 ILE A CA 1
ATOM 824 C C . ILE A 1 104 ? -6.591 9.776 6.934 1.00 98.56 104 ILE A C 1
ATOM 826 O O . ILE A 1 104 ? -7.476 10.145 7.704 1.00 98.56 104 ILE A O 1
ATOM 830 N N . THR A 1 105 ? -6.688 8.643 6.235 1.00 98.25 105 THR A N 1
ATOM 831 C CA . THR A 1 105 ? -7.862 7.760 6.330 1.00 98.25 105 THR A CA 1
ATOM 832 C C . THR A 1 105 ? -7.986 7.151 7.722 1.00 98.25 105 THR A C 1
ATOM 834 O O . THR A 1 105 ? -9.070 7.168 8.301 1.00 98.25 105 THR A O 1
ATOM 837 N N . GLY A 1 106 ? -6.876 6.711 8.317 1.00 98.00 106 GLY A N 1
ATOM 838 C CA . GLY A 1 106 ? -6.861 6.180 9.677 1.00 98.00 106 GLY A CA 1
ATOM 839 C C . GLY A 1 106 ? -7.264 7.212 10.726 1.00 98.00 106 GLY A C 1
ATOM 840 O O . GLY A 1 106 ? -8.000 6.883 11.654 1.00 98.00 106 GLY A O 1
ATOM 841 N N . TYR A 1 107 ? -6.838 8.466 10.564 1.00 97.88 107 TYR A N 1
ATOM 842 C CA . TYR A 1 107 ? -7.273 9.573 11.415 1.00 97.88 107 TYR A CA 1
ATOM 843 C C . TYR A 1 107 ? -8.763 9.874 11.222 1.00 97.88 107 TYR A C 1
ATOM 845 O O . TYR A 1 107 ? -9.484 10.048 12.199 1.00 97.88 107 TYR A O 1
ATOM 853 N N . ALA A 1 108 ? -9.249 9.872 9.978 1.00 97.44 108 ALA A N 1
ATOM 854 C CA . ALA A 1 108 ? -10.655 10.118 9.671 1.00 97.44 108 ALA A CA 1
ATOM 855 C C . ALA A 1 108 ? -11.598 9.061 10.272 1.00 97.44 108 ALA A C 1
ATOM 857 O O . ALA A 1 108 ? -12.721 9.401 10.646 1.00 97.44 108 ALA A O 1
ATOM 858 N N . PHE A 1 109 ? -11.147 7.808 10.381 1.00 96.88 109 PHE A N 1
ATOM 859 C CA . PHE A 1 109 ? -11.900 6.726 11.020 1.00 96.88 109 PHE A CA 1
ATOM 860 C C . PHE A 1 109 ? -11.800 6.717 12.548 1.00 96.88 109 PHE A C 1
ATOM 862 O O . PHE A 1 109 ? -12.639 6.096 13.192 1.00 96.88 109 PHE A O 1
ATOM 869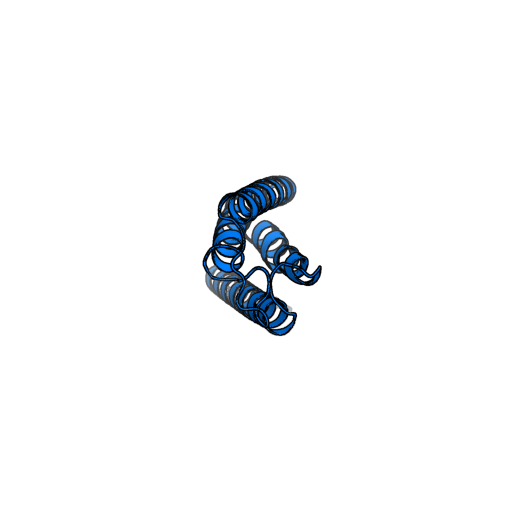 N N . ASN A 1 110 ? -10.812 7.401 13.132 1.00 89.81 110 ASN A N 1
ATOM 870 C CA . ASN A 1 110 ? -10.615 7.500 14.578 1.00 89.81 110 ASN A CA 1
ATOM 871 C C . ASN A 1 110 ? -11.568 8.533 15.212 1.00 89.81 110 ASN A C 1
ATOM 873 O O . ASN A 1 110 ? -11.119 9.545 15.757 1.00 89.81 110 ASN A O 1
ATOM 877 N N . ARG A 1 111 ? -12.876 8.307 15.069 1.00 62.03 111 ARG A N 1
ATOM 878 C CA . ARG A 1 111 ? -13.950 9.153 15.607 1.00 62.03 111 ARG A CA 1
ATOM 879 C C . ARG A 1 111 ? -14.693 8.466 16.741 1.00 62.03 111 ARG A C 1
ATOM 881 O O . ARG A 1 111 ? -14.924 7.242 16.630 1.00 62.03 111 ARG A O 1
#

Mean predicted aligned error: 4.4 Å

Radius of gyration: 16.0 Å; Cα contacts (8 Å, |Δi|>4): 149; chains: 1; bounding box: 48×26×42 Å

Sequence (111 aa):
MNDIRIIPKNIKNLFNILLIFVLLTASFIIVYLTDGTRNVYLQIFYIPLILSAYFWYVYGGLCVAIISGILLGPFMPLSVSEGIMQSTGNWIIRMIIFILVGGITGYAFNR